Protein AF-A0A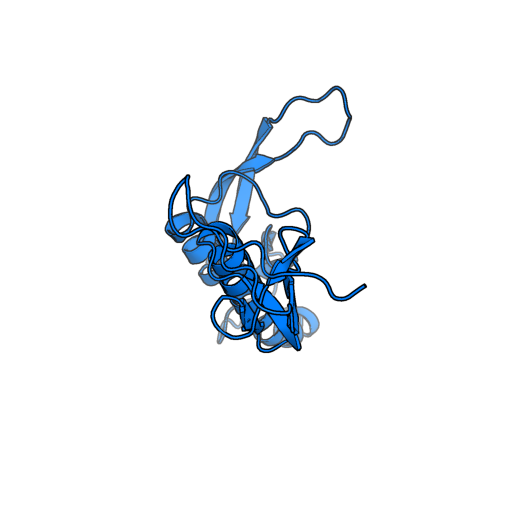7C2BIP3-F1 (afdb_monomer)

Structure (mmCIF, N/CA/C/O backbone):
data_AF-A0A7C2BIP3-F1
#
_entry.id   AF-A0A7C2BIP3-F1
#
loop_
_atom_site.group_PDB
_atom_site.id
_atom_site.type_symbol
_atom_site.label_atom_id
_atom_site.label_alt_id
_atom_site.label_comp_id
_atom_site.label_asym_id
_atom_site.label_entity_id
_atom_site.label_seq_id
_atom_site.pdbx_PDB_ins_code
_atom_site.Cartn_x
_atom_site.Cartn_y
_atom_site.Cartn_z
_atom_site.occupancy
_atom_site.B_iso_or_equiv
_atom_site.auth_seq_id
_atom_site.auth_comp_id
_atom_site.auth_asym_id
_atom_site.auth_atom_id
_atom_site.pdbx_PDB_model_num
ATOM 1 N N . MET A 1 1 ? 15.798 11.250 -27.651 1.00 59.66 1 MET A N 1
ATOM 2 C CA . MET A 1 1 ? 16.444 9.952 -27.346 1.00 59.66 1 MET A CA 1
ATOM 3 C C . MET A 1 1 ? 15.410 9.042 -26.707 1.00 59.66 1 MET A C 1
ATOM 5 O O . MET A 1 1 ? 14.798 9.456 -25.731 1.00 59.66 1 MET A O 1
ATOM 9 N N . ALA A 1 2 ? 15.162 7.860 -27.273 1.00 75.31 2 ALA A N 1
ATOM 10 C CA . ALA A 1 2 ? 14.271 6.877 -26.659 1.00 75.31 2 ALA A CA 1
ATOM 11 C C . ALA A 1 2 ? 14.990 6.200 -25.483 1.00 75.31 2 ALA A C 1
ATOM 13 O O . ALA A 1 2 ? 16.155 5.829 -25.609 1.00 75.31 2 ALA A O 1
ATOM 14 N N . LEU A 1 3 ? 14.309 6.062 -24.343 1.00 85.94 3 LEU A N 1
ATOM 15 C CA . LEU A 1 3 ? 14.841 5.311 -23.207 1.00 85.94 3 LEU A CA 1
ATOM 16 C C . LEU A 1 3 ? 14.857 3.816 -23.544 1.00 85.94 3 LEU A C 1
ATOM 18 O O . LEU A 1 3 ? 13.931 3.305 -24.178 1.00 85.94 3 LEU A O 1
ATOM 22 N N . SER A 1 4 ? 15.883 3.109 -23.080 1.00 90.81 4 SER A N 1
ATOM 23 C CA . SER A 1 4 ? 16.018 1.664 -23.269 1.00 90.81 4 SER A CA 1
ATOM 24 C C . SER A 1 4 ? 15.649 0.913 -22.000 1.00 90.81 4 SER A C 1
ATOM 26 O O . SER A 1 4 ? 15.878 1.379 -20.887 1.00 90.81 4 SER A O 1
ATOM 28 N N . CYS A 1 5 ? 15.093 -0.281 -22.163 1.00 90.19 5 CYS A N 1
ATOM 29 C CA . CYS A 1 5 ? 14.733 -1.151 -21.061 1.00 90.19 5 CYS A CA 1
ATOM 30 C C . CYS A 1 5 ? 15.972 -1.570 -20.264 1.00 90.19 5 CYS A C 1
ATOM 32 O O . CYS A 1 5 ? 16.896 -2.192 -20.796 1.00 90.19 5 CYS A O 1
ATOM 34 N N . GLU A 1 6 ? 15.930 -1.302 -18.960 1.00 88.75 6 GLU A N 1
ATOM 35 C CA . GLU A 1 6 ? 17.014 -1.606 -18.029 1.00 88.75 6 GLU A CA 1
ATOM 36 C C . GLU A 1 6 ? 16.829 -2.924 -17.258 1.00 88.75 6 GLU A C 1
ATOM 38 O O . GLU A 1 6 ? 17.535 -3.185 -16.280 1.00 88.75 6 GLU A O 1
ATOM 43 N N . ALA A 1 7 ? 15.890 -3.778 -17.674 1.00 84.12 7 ALA A N 1
ATOM 44 C CA . ALA A 1 7 ? 15.773 -5.114 -17.102 1.00 84.12 7 ALA A CA 1
ATOM 45 C C . ALA A 1 7 ? 17.057 -5.913 -17.358 1.00 84.12 7 ALA A C 1
ATOM 47 O O . ALA A 1 7 ? 17.513 -6.032 -18.500 1.00 84.12 7 ALA A O 1
ATOM 48 N N . SER A 1 8 ? 17.611 -6.472 -16.286 1.00 76.56 8 SER A N 1
ATOM 49 C CA . SER A 1 8 ? 18.766 -7.363 -16.305 1.00 76.56 8 SER A CA 1
ATOM 50 C C . SER A 1 8 ? 18.357 -8.714 -15.726 1.00 76.56 8 SER A C 1
ATOM 52 O O . SER A 1 8 ? 17.927 -8.803 -14.577 1.00 76.56 8 SER A O 1
ATOM 54 N N . ARG A 1 9 ? 18.455 -9.775 -16.538 1.00 61.19 9 ARG A N 1
ATOM 55 C CA . ARG A 1 9 ? 18.108 -11.152 -16.129 1.00 61.19 9 ARG A CA 1
ATOM 56 C C . ARG A 1 9 ? 19.320 -11.923 -15.573 1.00 61.19 9 ARG A C 1
ATOM 58 O O . ARG A 1 9 ? 19.156 -12.998 -15.014 1.00 61.19 9 ARG A O 1
ATOM 65 N N . ALA A 1 10 ? 20.517 -11.343 -15.695 1.00 56.72 10 ALA A N 1
ATOM 66 C CA . ALA A 1 10 ? 21.791 -11.773 -15.119 1.00 56.72 10 ALA A CA 1
ATOM 67 C C . ALA A 1 10 ? 22.778 -10.585 -15.157 1.00 56.72 10 ALA A C 1
ATOM 69 O O . ALA A 1 10 ? 22.518 -9.606 -15.859 1.00 56.72 10 ALA A O 1
ATOM 70 N N . LEU A 1 11 ? 23.913 -10.674 -14.451 1.00 57.41 11 LEU A N 1
ATOM 71 C CA . LEU A 1 11 ? 24.945 -9.618 -14.359 1.00 57.41 11 LEU A CA 1
ATOM 72 C C . LEU A 1 11 ? 25.489 -9.118 -15.718 1.00 57.41 11 LEU A C 1
ATOM 74 O O . LEU A 1 11 ? 26.122 -8.069 -15.756 1.00 57.41 11 LEU A O 1
ATOM 78 N N . VAL A 1 12 ? 25.229 -9.828 -16.822 1.00 59.03 12 VAL A N 1
ATOM 79 C CA . VAL A 1 12 ? 25.896 -9.600 -18.117 1.00 59.03 12 VAL A CA 1
ATOM 80 C C . VAL A 1 12 ? 24.946 -9.142 -19.240 1.00 59.03 12 VAL A C 1
ATOM 82 O O . VAL A 1 12 ? 25.405 -8.548 -20.208 1.00 59.03 12 VAL A O 1
ATOM 85 N N . PHE A 1 13 ? 23.621 -9.321 -19.123 1.00 69.81 13 PHE A N 1
ATOM 86 C CA . PHE A 1 13 ? 22.682 -8.990 -20.213 1.00 69.81 13 PHE A CA 1
ATOM 87 C C . PHE A 1 13 ? 21.603 -7.989 -19.793 1.00 69.81 13 PHE A C 1
ATOM 89 O O . PHE A 1 13 ? 20.776 -8.268 -18.919 1.00 69.81 13 PHE A O 1
ATOM 96 N N . ARG A 1 14 ? 21.587 -6.834 -20.473 1.00 78.81 14 ARG A N 1
ATOM 97 C CA . ARG A 1 14 ? 20.511 -5.833 -20.419 1.00 78.81 14 ARG A CA 1
ATOM 98 C C . ARG A 1 14 ? 19.587 -6.012 -21.622 1.00 78.81 14 ARG A C 1
ATOM 100 O O . ARG A 1 14 ? 20.058 -6.218 -22.732 1.00 78.81 14 ARG A O 1
ATOM 107 N N . CYS A 1 15 ? 18.278 -5.905 -21.404 1.00 88.12 15 CYS A N 1
ATOM 108 C CA . CYS A 1 15 ? 17.267 -6.079 -22.452 1.00 88.12 15 CYS A CA 1
ATOM 109 C C . CYS A 1 15 ? 17.452 -5.126 -23.649 1.00 88.12 15 CYS A C 1
ATOM 111 O O . CYS A 1 15 ? 17.315 -5.548 -24.793 1.00 88.12 15 CYS A O 1
ATOM 113 N N . GLY A 1 16 ? 17.707 -3.836 -23.403 1.00 84.19 16 GLY A N 1
ATOM 114 C CA . GLY A 1 16 ? 18.011 -2.851 -24.452 1.00 84.19 16 GLY A CA 1
ATOM 115 C C . GLY A 1 16 ? 16.843 -2.447 -25.368 1.00 84.19 16 GLY A C 1
ATOM 116 O O . GLY A 1 16 ? 16.943 -1.431 -26.047 1.00 84.19 16 GLY A O 1
ATOM 117 N N . ARG A 1 17 ? 15.720 -3.181 -25.361 1.00 90.12 17 ARG A N 1
ATOM 118 C CA . ARG A 1 17 ? 14.494 -2.857 -26.121 1.00 90.12 17 ARG A CA 1
ATOM 119 C C . ARG A 1 17 ? 13.951 -1.461 -25.778 1.00 90.12 17 ARG A C 1
ATOM 121 O O . ARG A 1 17 ? 14.128 -1.036 -24.635 1.00 90.12 17 ARG A O 1
ATOM 128 N N . PRO A 1 18 ? 13.227 -0.787 -26.692 1.00 91.25 18 PRO A N 1
ATOM 129 C CA . PRO A 1 18 ? 12.623 0.512 -26.407 1.00 91.25 18 PRO A CA 1
ATOM 130 C C . PRO A 1 18 ? 11.689 0.424 -25.198 1.00 91.25 18 PRO A C 1
ATOM 132 O O . PRO A 1 18 ? 10.878 -0.502 -25.075 1.00 91.25 18 PRO A O 1
ATOM 135 N N . ALA A 1 19 ? 11.842 1.365 -24.273 1.00 91.81 19 ALA A N 1
ATOM 136 C CA . ALA A 1 19 ? 10.998 1.451 -23.098 1.00 91.81 19 ALA A CA 1
ATOM 137 C C . ALA A 1 19 ? 9.611 1.986 -23.467 1.00 91.81 19 ALA A C 1
ATOM 139 O O . ALA A 1 19 ? 9.480 2.918 -24.257 1.00 91.81 19 ALA A O 1
ATOM 140 N N . VAL A 1 20 ? 8.585 1.400 -22.854 1.00 93.25 20 VAL A N 1
ATOM 141 C CA . VAL A 1 20 ? 7.182 1.830 -22.984 1.00 93.25 20 VAL A CA 1
ATOM 142 C C . VAL A 1 20 ? 6.730 2.659 -21.778 1.00 93.25 20 VAL A C 1
ATOM 144 O O . VAL A 1 20 ? 5.702 3.327 -21.837 1.00 93.25 20 VAL A O 1
ATOM 147 N N . GLY A 1 21 ? 7.499 2.631 -20.683 1.00 90.12 21 GLY A N 1
ATOM 148 C CA . GLY A 1 21 ? 7.194 3.362 -19.460 1.00 90.12 21 GLY A CA 1
ATOM 149 C C . GLY A 1 21 ? 8.315 3.322 -18.424 1.00 90.12 21 GLY A C 1
ATOM 150 O O . GLY A 1 21 ? 9.305 2.600 -18.569 1.00 90.12 21 GLY A O 1
ATOM 151 N N . ILE A 1 22 ? 8.139 4.115 -17.366 1.00 92.62 22 ILE A N 1
ATOM 152 C CA . ILE A 1 22 ? 9.051 4.221 -16.222 1.00 92.62 22 ILE A CA 1
ATOM 153 C C . ILE A 1 22 ? 8.384 3.577 -15.007 1.00 92.62 22 ILE A C 1
ATOM 155 O O . ILE A 1 22 ? 7.245 3.904 -14.680 1.00 92.62 22 ILE A O 1
ATOM 159 N N . CYS A 1 23 ? 9.090 2.670 -14.326 1.00 92.69 23 CYS A N 1
ATOM 160 C CA . CYS A 1 23 ? 8.573 2.029 -13.122 1.00 92.69 23 CYS A CA 1
ATOM 161 C C . CYS A 1 23 ? 8.335 3.066 -12.023 1.00 92.69 23 CYS A C 1
ATOM 163 O O . CYS A 1 23 ? 9.278 3.722 -11.579 1.00 92.69 23 CYS A O 1
ATOM 165 N N . ARG A 1 24 ? 7.104 3.136 -11.511 1.00 92.69 24 ARG A N 1
ATOM 166 C CA . ARG A 1 24 ? 6.717 4.079 -10.453 1.00 92.69 24 ARG A CA 1
ATOM 167 C C . ARG A 1 24 ? 7.568 3.981 -9.185 1.00 92.69 24 ARG A C 1
ATOM 169 O O . ARG A 1 24 ? 7.754 4.977 -8.498 1.00 92.69 24 ARG A O 1
ATOM 176 N N . TYR A 1 25 ? 8.058 2.788 -8.851 1.00 89.50 25 TYR A N 1
ATOM 177 C CA . TYR A 1 25 ? 8.733 2.555 -7.572 1.00 89.50 25 TYR A CA 1
ATOM 178 C C . TYR A 1 25 ? 10.249 2.704 -7.632 1.00 89.50 25 TYR A C 1
ATOM 180 O O . TYR A 1 25 ? 10.840 3.177 -6.668 1.00 89.50 25 TYR A O 1
ATOM 188 N N . CYS A 1 26 ? 10.886 2.274 -8.724 1.00 89.75 26 CYS A N 1
ATOM 189 C CA . CYS A 1 26 ? 12.345 2.330 -8.848 1.00 89.75 26 CYS A CA 1
ATOM 190 C C . CYS A 1 26 ? 12.839 3.375 -9.854 1.00 89.75 26 CYS A C 1
ATOM 192 O O . CYS A 1 26 ? 14.045 3.511 -10.012 1.00 89.75 26 CYS A O 1
ATOM 194 N N . GLY A 1 27 ? 11.943 4.059 -10.574 1.00 90.19 27 GLY A N 1
AT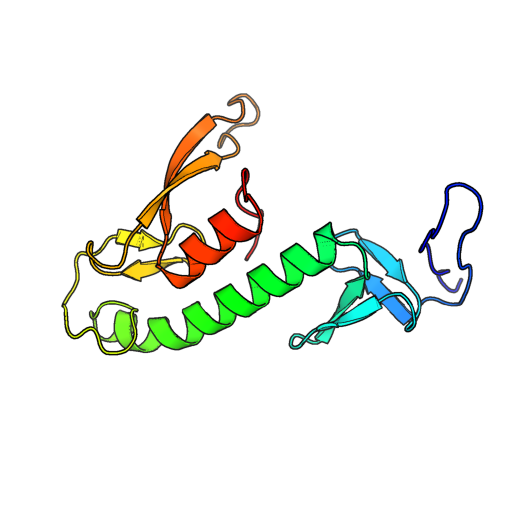OM 195 C CA . GLY A 1 27 ? 12.286 5.133 -11.514 1.00 90.19 27 GLY A CA 1
ATOM 196 C C . GLY A 1 27 ? 12.995 4.684 -12.796 1.00 90.19 27 GLY A C 1
ATOM 197 O O . GLY A 1 27 ? 13.403 5.521 -13.593 1.00 90.19 27 GLY A O 1
ATOM 198 N N . ARG A 1 28 ? 13.141 3.374 -13.023 1.00 91.06 28 ARG A N 1
ATOM 199 C CA . ARG A 1 28 ? 13.872 2.826 -14.178 1.00 91.06 28 ARG A CA 1
ATOM 200 C C . ARG A 1 28 ? 12.933 2.585 -15.369 1.00 91.06 28 ARG A C 1
ATOM 202 O O . ARG A 1 28 ? 11.793 2.167 -15.142 1.00 91.06 28 ARG A O 1
ATOM 209 N N . PRO A 1 29 ? 13.373 2.815 -16.618 1.00 93.19 29 PRO A N 1
ATOM 210 C CA . PRO A 1 29 ? 12.604 2.514 -17.821 1.00 93.19 29 PRO A CA 1
ATOM 211 C C . PRO A 1 29 ? 12.558 1.014 -18.158 1.00 93.19 29 PRO A C 1
ATOM 213 O O . PRO A 1 29 ? 13.554 0.288 -18.067 1.00 93.19 29 PRO A O 1
ATOM 216 N N . PHE A 1 30 ? 11.391 0.545 -18.609 1.00 92.44 30 PHE A N 1
ATOM 217 C CA . PHE A 1 30 ? 11.148 -0.852 -18.981 1.00 92.44 30 PHE A CA 1
ATOM 218 C C . PHE A 1 30 ? 10.306 -0.978 -20.255 1.00 92.44 30 PHE A C 1
ATOM 220 O O . PHE A 1 30 ? 9.503 -0.106 -20.583 1.00 92.44 30 PHE A O 1
ATOM 227 N N . CYS A 1 31 ? 10.497 -2.079 -20.986 1.00 93.06 31 CYS A N 1
ATOM 228 C CA . CYS A 1 31 ? 9.646 -2.458 -22.115 1.00 93.06 31 CYS A CA 1
ATOM 229 C C . CYS A 1 31 ? 8.423 -3.259 -21.632 1.00 93.06 31 CYS A C 1
ATOM 231 O O . CYS A 1 31 ? 8.428 -3.769 -20.512 1.00 93.06 31 CYS A O 1
ATOM 233 N N . GLY A 1 32 ? 7.415 -3.436 -22.493 1.00 90.44 32 GLY A N 1
ATOM 234 C CA . GLY A 1 32 ? 6.166 -4.136 -22.147 1.00 90.44 32 GLY A CA 1
ATOM 235 C C . GLY A 1 32 ? 6.311 -5.624 -21.803 1.00 90.44 32 GLY A C 1
ATOM 236 O O . GLY A 1 32 ? 5.356 -6.239 -21.362 1.00 90.44 32 GLY A O 1
ATOM 237 N N . ALA A 1 33 ? 7.499 -6.211 -21.981 1.00 90.56 33 ALA A N 1
ATOM 238 C CA . ALA A 1 33 ? 7.795 -7.567 -21.512 1.00 90.56 33 ALA A CA 1
ATOM 239 C C . ALA A 1 33 ? 8.326 -7.610 -20.065 1.00 90.56 33 ALA A C 1
ATOM 241 O O . ALA A 1 33 ? 8.373 -8.678 -19.468 1.00 90.56 33 ALA A O 1
ATOM 242 N N . HIS A 1 34 ? 8.781 -6.474 -19.522 1.00 92.50 34 HIS A N 1
ATOM 243 C CA . HIS A 1 34 ? 9.428 -6.385 -18.204 1.00 92.50 34 HIS A CA 1
ATOM 244 C C . HIS A 1 34 ? 8.750 -5.397 -17.253 1.00 92.50 34 HIS A C 1
ATOM 246 O O . HIS A 1 34 ? 9.215 -5.204 -16.123 1.00 92.50 34 HIS A O 1
ATOM 252 N N . ALA A 1 35 ? 7.679 -4.754 -17.702 1.00 91.88 35 ALA A N 1
ATOM 253 C CA . ALA A 1 35 ? 6.804 -3.966 -16.866 1.00 91.88 35 ALA A CA 1
ATOM 254 C C . ALA A 1 35 ? 5.361 -4.174 -17.291 1.00 91.88 35 ALA A C 1
ATOM 256 O O . ALA A 1 35 ? 5.056 -4.236 -18.480 1.00 91.88 35 ALA A O 1
ATOM 257 N N . ASP A 1 36 ? 4.507 -4.207 -16.283 1.00 90.88 36 ASP A N 1
ATOM 258 C CA . ASP A 1 36 ? 3.072 -4.346 -16.411 1.00 90.88 36 ASP A CA 1
ATOM 259 C C . ASP A 1 36 ? 2.413 -3.052 -15.940 1.00 90.88 36 ASP A C 1
ATOM 261 O O . ASP A 1 36 ? 2.951 -2.325 -15.094 1.00 90.88 36 ASP A O 1
ATOM 265 N N . ARG A 1 37 ? 1.250 -2.742 -16.510 1.00 91.31 37 ARG A N 1
ATOM 266 C CA . ARG A 1 37 ? 0.449 -1.600 -16.080 1.00 91.31 37 ARG A CA 1
ATOM 267 C C . ARG A 1 37 ? -0.493 -2.060 -14.974 1.00 91.31 37 ARG A C 1
ATOM 269 O O . ARG A 1 37 ? -1.257 -2.998 -15.179 1.00 91.31 37 ARG A O 1
ATOM 276 N N . ASN A 1 38 ? -0.430 -1.428 -13.806 1.00 87.31 38 ASN A N 1
ATOM 277 C CA . ASN A 1 38 ? -1.347 -1.757 -12.717 1.00 87.31 38 ASN A CA 1
ATOM 278 C C . ASN A 1 38 ? -2.747 -1.162 -12.963 1.00 87.31 38 ASN A C 1
ATOM 280 O O . ASN A 1 38 ? -2.957 -0.367 -13.882 1.00 87.31 38 ASN A O 1
ATOM 284 N N . SER A 1 39 ? -3.692 -1.516 -12.093 1.00 83.00 39 SER A N 1
ATOM 285 C CA . SER A 1 39 ? -5.074 -1.013 -12.082 1.00 83.00 39 SER A CA 1
ATOM 286 C C . SER A 1 39 ? -5.183 0.521 -12.021 1.00 83.00 39 SER A C 1
ATOM 288 O O . SER A 1 39 ? -6.157 1.087 -12.507 1.00 83.00 39 SER A O 1
ATOM 290 N N . ASN A 1 40 ? -4.160 1.208 -11.500 1.00 82.12 40 ASN A N 1
ATOM 291 C CA . ASN A 1 40 ? -4.084 2.671 -11.431 1.00 82.12 40 ASN A CA 1
ATOM 292 C C . ASN A 1 40 ? -3.465 3.315 -12.688 1.00 82.12 40 ASN A C 1
ATOM 294 O O . ASN A 1 40 ? -3.265 4.527 -12.725 1.00 82.12 40 ASN A O 1
ATOM 298 N N . GLY A 1 41 ? -3.113 2.527 -13.708 1.00 86.62 41 GLY A N 1
ATOM 299 C CA . GLY A 1 41 ? -2.465 3.017 -14.924 1.00 86.62 41 GLY A CA 1
ATOM 300 C C . GLY A 1 41 ? -0.962 3.298 -14.780 1.00 86.62 41 GLY A C 1
ATOM 301 O O . GLY A 1 41 ? -0.346 3.779 -15.738 1.00 86.62 41 GLY A O 1
ATOM 302 N N . ASP A 1 42 ? -0.358 2.984 -13.631 1.00 89.94 42 ASP A N 1
ATOM 303 C CA . ASP A 1 42 ? 1.079 3.124 -13.398 1.00 89.94 42 ASP A CA 1
ATOM 304 C C . ASP A 1 42 ? 1.843 1.940 -14.011 1.00 89.94 42 ASP A C 1
ATOM 306 O O . ASP A 1 42 ? 1.412 0.790 -13.915 1.00 89.94 42 ASP A O 1
ATOM 310 N N . TRP A 1 43 ? 3.025 2.199 -14.573 1.00 92.88 43 TRP A N 1
ATOM 311 C CA . TRP A 1 43 ? 3.950 1.140 -14.980 1.00 92.88 43 TRP A CA 1
ATOM 312 C C . TRP A 1 43 ? 4.722 0.602 -13.770 1.00 92.88 43 TRP A C 1
ATOM 314 O O . TRP A 1 43 ? 5.315 1.366 -13.001 1.00 92.88 43 TRP A O 1
ATOM 324 N N . VAL A 1 44 ? 4.760 -0.721 -13.614 1.00 93.38 44 VAL A N 1
ATOM 325 C CA . VAL A 1 44 ? 5.463 -1.417 -12.530 1.00 93.38 44 VAL A CA 1
ATOM 326 C C . VAL A 1 44 ? 6.345 -2.505 -13.125 1.00 93.38 44 VAL A C 1
ATOM 328 O O . VAL A 1 44 ? 5.873 -3.389 -13.832 1.00 93.38 44 VAL A O 1
ATOM 331 N N . CYS A 1 45 ? 7.646 -2.461 -12.839 1.00 92.56 45 CYS A N 1
ATOM 332 C CA . CYS A 1 45 ? 8.563 -3.485 -13.331 1.00 92.56 45 CYS A CA 1
ATOM 333 C C . CYS A 1 45 ? 8.332 -4.836 -12.653 1.00 92.56 45 CYS A C 1
ATOM 335 O O . CYS A 1 45 ? 7.870 -4.903 -11.515 1.00 92.56 45 CYS A O 1
ATOM 337 N N . GLN A 1 46 ? 8.743 -5.921 -13.300 1.00 90.25 46 GLN A N 1
ATOM 338 C CA . GLN A 1 46 ? 8.619 -7.283 -12.761 1.00 90.25 46 GLN A CA 1
ATOM 339 C C . GLN A 1 46 ? 9.572 -7.592 -11.589 1.00 90.25 46 GLN A C 1
ATOM 341 O O . GLN A 1 46 ? 9.618 -8.712 -11.083 1.00 90.25 46 GLN A O 1
ATOM 346 N N . GLY A 1 47 ? 10.334 -6.603 -11.111 1.00 87.31 47 GLY A N 1
ATOM 347 C CA . GLY A 1 47 ? 11.173 -6.756 -9.928 1.00 87.31 47 GLY A CA 1
ATOM 348 C C . GLY A 1 47 ? 10.333 -7.053 -8.684 1.00 87.31 47 GLY A C 1
ATOM 349 O O . GLY A 1 47 ? 9.418 -6.297 -8.353 1.00 87.31 47 GLY A O 1
ATOM 350 N N . ARG A 1 48 ? 10.690 -8.113 -7.944 1.00 85.56 48 ARG A N 1
ATOM 351 C CA . ARG A 1 48 ? 9.945 -8.607 -6.768 1.00 85.56 48 ARG A CA 1
ATOM 352 C C . ARG A 1 48 ? 9.580 -7.506 -5.765 1.00 85.56 48 ARG A C 1
ATOM 354 O O . ARG A 1 48 ? 8.456 -7.474 -5.279 1.00 85.56 48 ARG A O 1
ATOM 361 N N . ALA A 1 49 ? 10.506 -6.589 -5.480 1.00 85.25 49 ALA A N 1
ATOM 362 C CA . ALA A 1 49 ? 10.267 -5.481 -4.554 1.00 85.25 49 ALA A CA 1
ATOM 363 C C . ALA A 1 49 ? 9.220 -4.476 -5.075 1.00 85.25 49 ALA A C 1
ATOM 365 O O . ALA A 1 49 ? 8.391 -3.998 -4.305 1.00 85.25 49 ALA A O 1
ATOM 366 N N . CYS A 1 50 ? 9.228 -4.169 -6.376 1.00 88.25 50 CYS A N 1
ATOM 367 C CA . CYS A 1 50 ? 8.264 -3.250 -6.989 1.00 88.25 50 CYS A CA 1
ATOM 368 C C . CYS A 1 50 ? 6.879 -3.896 -7.104 1.00 88.25 50 CYS A C 1
ATOM 370 O O . CYS A 1 50 ? 5.877 -3.257 -6.794 1.00 88.25 50 CYS A O 1
ATOM 372 N N . GLN A 1 51 ? 6.831 -5.182 -7.459 1.00 87.62 51 GLN A N 1
ATOM 373 C CA . GLN A 1 51 ? 5.595 -5.965 -7.493 1.00 87.62 51 GLN A CA 1
ATOM 374 C C . GLN A 1 51 ? 4.953 -6.076 -6.104 1.00 87.62 51 GLN A C 1
ATOM 376 O O . GLN A 1 51 ? 3.755 -5.842 -5.960 1.00 87.62 51 GLN A O 1
ATOM 381 N N . ALA A 1 52 ? 5.751 -6.321 -5.058 1.00 86.75 52 ALA A N 1
ATOM 382 C CA . ALA A 1 52 ? 5.269 -6.301 -3.678 1.00 86.75 52 ALA A CA 1
ATOM 383 C C . ALA A 1 52 ? 4.651 -4.943 -3.304 1.00 86.75 52 ALA A C 1
ATOM 385 O O . ALA A 1 52 ? 3.535 -4.902 -2.793 1.00 86.75 52 ALA A O 1
ATOM 386 N N . ARG A 1 53 ? 5.327 -3.825 -3.617 1.00 86.94 53 ARG A N 1
ATOM 387 C CA . ARG A 1 53 ? 4.794 -2.472 -3.368 1.00 86.94 53 ARG A CA 1
ATOM 388 C C . ARG A 1 53 ? 3.484 -2.210 -4.116 1.00 86.94 53 ARG A C 1
ATOM 390 O O . ARG A 1 53 ? 2.584 -1.601 -3.541 1.00 86.94 53 ARG A O 1
ATOM 397 N N . SER A 1 54 ? 3.359 -2.690 -5.355 1.00 88.44 54 SER A N 1
ATOM 398 C CA . SER A 1 54 ? 2.116 -2.581 -6.130 1.00 88.44 54 SER A CA 1
ATOM 399 C C . SER A 1 54 ? 0.972 -3.350 -5.481 1.00 88.44 54 SER A C 1
ATOM 401 O O . SER A 1 54 ? -0.092 -2.779 -5.256 1.00 88.44 54 SER A O 1
ATOM 403 N N . ALA A 1 55 ? 1.207 -4.611 -5.110 1.00 87.12 55 ALA A N 1
ATOM 404 C CA . ALA A 1 55 ? 0.200 -5.453 -4.469 1.00 87.12 55 ALA A CA 1
ATOM 405 C C . ALA A 1 55 ? -0.257 -4.886 -3.112 1.00 87.12 55 ALA A C 1
ATOM 407 O O . ALA A 1 55 ? -1.453 -4.862 -2.814 1.00 87.12 55 ALA A O 1
ATOM 408 N N . ILE A 1 56 ? 0.685 -4.376 -2.306 1.00 88.25 56 ILE A N 1
ATOM 409 C CA . ILE A 1 56 ? 0.382 -3.706 -1.032 1.00 88.25 56 ILE A CA 1
ATOM 410 C C . ILE A 1 56 ? -0.516 -2.493 -1.274 1.00 88.25 56 ILE A C 1
ATOM 412 O O . ILE A 1 56 ? -1.553 -2.366 -0.625 1.00 88.25 56 ILE A O 1
ATOM 416 N N . ARG A 1 57 ? -0.148 -1.620 -2.221 1.00 88.94 57 ARG A N 1
ATOM 417 C CA . ARG A 1 57 ? -0.923 -0.414 -2.530 1.00 88.94 57 ARG A CA 1
ATOM 418 C C . ARG A 1 57 ? -2.336 -0.749 -2.996 1.00 88.94 57 ARG A C 1
ATOM 420 O O . ARG A 1 57 ? -3.282 -0.157 -2.492 1.00 88.94 57 ARG A O 1
ATOM 427 N N . GLU A 1 58 ? -2.486 -1.710 -3.904 1.00 88.75 58 GLU A N 1
ATOM 428 C CA . GLU A 1 58 ? -3.802 -2.133 -4.395 1.00 88.75 58 GLU A CA 1
ATOM 429 C C . GLU A 1 58 ? -4.687 -2.654 -3.258 1.00 88.75 58 GLU A C 1
ATOM 431 O O . GLU A 1 58 ? -5.827 -2.219 -3.099 1.00 88.75 58 GLU A O 1
ATOM 436 N N . THR A 1 59 ? -4.131 -3.501 -2.391 1.00 88.19 59 THR A N 1
ATOM 437 C CA . THR A 1 59 ? -4.872 -4.049 -1.248 1.00 88.19 59 THR A CA 1
ATOM 438 C C . THR A 1 59 ? -5.303 -2.942 -0.288 1.00 88.19 59 THR A C 1
ATOM 440 O O . THR A 1 59 ? -6.454 -2.900 0.144 1.00 88.19 59 THR A O 1
ATOM 443 N N . VAL A 1 60 ? -4.408 -2.001 0.020 1.00 91.19 60 VAL A N 1
ATOM 444 C CA . VAL A 1 60 ? -4.716 -0.884 0.920 1.00 91.19 60 VAL A CA 1
ATOM 445 C C . VAL A 1 60 ? -5.792 0.027 0.337 1.00 91.19 60 VAL A C 1
ATOM 447 O O . VAL A 1 60 ? -6.679 0.452 1.077 1.00 91.19 60 VAL A O 1
ATOM 450 N N . LEU A 1 61 ? -5.771 0.293 -0.971 1.00 90.94 61 LEU A N 1
ATOM 451 C CA . LEU A 1 61 ? -6.834 1.049 -1.637 1.00 90.94 61 LEU A CA 1
ATOM 452 C C . LEU A 1 61 ? -8.184 0.332 -1.518 1.00 90.94 61 LEU A C 1
ATOM 454 O O . LEU A 1 61 ? -9.171 0.962 -1.144 1.00 90.94 61 LEU A O 1
ATOM 458 N N . LEU A 1 62 ? -8.227 -0.986 -1.739 1.00 91.00 62 LEU A N 1
ATOM 459 C CA . LEU A 1 62 ? -9.451 -1.777 -1.569 1.00 91.00 62 LEU A CA 1
ATOM 460 C C . LEU A 1 62 ? -9.971 -1.750 -0.126 1.00 91.00 62 LEU A C 1
ATOM 462 O O . LEU A 1 62 ? -11.182 -1.710 0.089 1.00 91.00 62 LEU A O 1
ATOM 466 N N . VAL A 1 63 ? -9.081 -1.788 0.868 1.00 91.62 63 VAL A N 1
ATOM 467 C CA . VAL A 1 63 ? -9.460 -1.668 2.286 1.00 91.62 63 VAL A CA 1
ATOM 468 C C . VAL A 1 63 ? -10.007 -0.272 2.573 1.00 91.62 63 VAL A C 1
ATOM 470 O O . VAL A 1 63 ? -11.066 -0.150 3.182 1.00 91.62 63 VAL A O 1
ATOM 473 N N . ARG A 1 64 ? -9.337 0.785 2.093 1.00 93.06 64 ARG A N 1
ATOM 474 C CA . ARG A 1 64 ? -9.798 2.174 2.250 1.00 93.06 64 ARG A CA 1
ATOM 475 C C . ARG A 1 64 ? -11.190 2.370 1.665 1.00 93.06 64 ARG A C 1
ATOM 477 O O . ARG A 1 64 ? -12.050 2.904 2.354 1.00 93.06 64 ARG A O 1
ATOM 484 N N . MET A 1 65 ? -11.427 1.902 0.440 1.00 93.31 65 MET A N 1
ATOM 485 C CA . MET A 1 65 ? -12.732 2.034 -0.215 1.00 93.31 65 MET A CA 1
ATOM 486 C C . MET A 1 65 ? -13.854 1.339 0.564 1.00 93.31 65 MET A C 1
ATOM 488 O O . MET A 1 65 ? -14.951 1.880 0.654 1.00 93.31 65 MET A O 1
ATOM 492 N N . ARG A 1 66 ? -13.578 0.175 1.168 1.00 92.31 66 ARG A N 1
ATOM 493 C CA . ARG A 1 66 ? -14.560 -0.579 1.966 1.00 92.31 66 ARG A CA 1
ATOM 494 C C . ARG A 1 66 ? -14.817 0.033 3.345 1.00 92.31 66 ARG A C 1
ATOM 496 O O . ARG A 1 66 ? -15.954 0.058 3.804 1.00 92.31 66 ARG A O 1
ATOM 503 N N . ALA A 1 67 ? -13.770 0.520 4.004 1.00 92.50 67 ALA A N 1
ATOM 504 C CA . ALA A 1 67 ? -13.845 1.024 5.371 1.00 92.50 67 ALA A CA 1
ATOM 505 C C . ALA A 1 67 ? -14.364 2.469 5.455 1.00 92.50 67 ALA A C 1
ATOM 507 O O . ALA A 1 67 ? -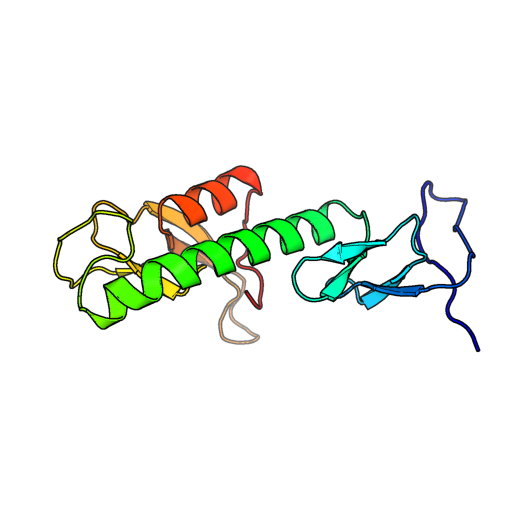15.092 2.799 6.386 1.00 92.50 67 ALA A O 1
ATOM 508 N N . ASN A 1 68 ? -14.034 3.325 4.482 1.00 92.75 68 ASN A N 1
ATOM 509 C CA . ASN A 1 68 ? -14.396 4.747 4.484 1.00 92.75 68 ASN A CA 1
ATOM 510 C C . ASN A 1 68 ? -15.899 5.028 4.727 1.00 92.75 68 ASN A C 1
ATOM 512 O O . ASN A 1 68 ? -16.192 5.800 5.636 1.00 92.75 68 ASN A O 1
ATOM 516 N N . PRO A 1 69 ? -16.867 4.404 4.020 1.00 92.50 69 PRO A N 1
ATOM 517 C CA . PRO A 1 69 ? -18.288 4.678 4.273 1.00 92.50 69 PRO A CA 1
ATOM 518 C C . PRO A 1 69 ? -18.741 4.287 5.691 1.00 92.50 69 PRO A C 1
ATOM 520 O O . PRO A 1 69 ? -19.597 4.952 6.276 1.00 92.50 69 PRO A O 1
ATOM 523 N N . GLN A 1 70 ? -18.143 3.243 6.277 1.00 91.38 70 GLN A N 1
ATOM 524 C CA . GLN A 1 70 ? -18.434 2.840 7.656 1.00 91.38 70 GLN A CA 1
ATOM 525 C C . GLN A 1 70 ? -17.854 3.840 8.660 1.00 91.38 70 GLN A C 1
ATOM 527 O O . GLN A 1 70 ? -18.573 4.297 9.549 1.00 91.38 70 GLN A O 1
ATOM 532 N N . ASN A 1 71 ? -16.600 4.257 8.461 1.00 91.69 71 ASN A N 1
ATOM 533 C CA . ASN A 1 71 ? -15.948 5.263 9.303 1.00 91.69 71 ASN A CA 1
ATOM 534 C C . ASN A 1 71 ? -16.689 6.607 9.267 1.00 91.69 71 ASN A C 1
ATOM 536 O O . ASN A 1 71 ? -16.899 7.216 10.311 1.00 91.69 71 ASN A O 1
ATOM 540 N N . GLN A 1 72 ? -17.175 7.035 8.094 1.00 91.31 72 GLN A N 1
ATOM 541 C CA . GLN A 1 72 ? -18.018 8.235 7.959 1.00 91.31 72 GLN A CA 1
ATOM 542 C C . GLN A 1 72 ? -19.330 8.141 8.751 1.00 91.31 72 GLN A C 1
ATOM 544 O O . GLN A 1 72 ? -19.870 9.159 9.170 1.00 91.31 72 GLN A O 1
ATOM 549 N N . SER A 1 73 ? -19.818 6.923 8.990 1.00 90.88 73 SER A N 1
ATOM 550 C CA . SER A 1 73 ? -21.004 6.647 9.809 1.00 90.88 73 SER A CA 1
ATOM 551 C C . SER A 1 73 ? -20.672 6.425 11.295 1.00 90.88 73 SER A C 1
ATOM 553 O O . SER A 1 73 ? -21.545 6.037 12.071 1.00 90.88 73 SER A O 1
ATOM 555 N N . GLY A 1 74 ? -19.414 6.631 11.707 1.00 90.38 74 GLY A N 1
ATOM 556 C CA . GLY A 1 74 ? -18.939 6.409 13.077 1.00 90.38 74 GLY A CA 1
ATOM 557 C C . GLY A 1 74 ? -18.807 4.933 13.473 1.00 90.38 74 GLY A C 1
ATOM 558 O O . GLY A 1 74 ? -18.764 4.615 14.665 1.00 90.38 74 GLY A O 1
ATOM 559 N N . LEU A 1 75 ? -18.777 4.027 12.492 1.00 92.81 75 LEU A N 1
ATOM 560 C CA . LEU A 1 75 ? -18.670 2.582 12.685 1.00 92.81 75 LEU A CA 1
ATOM 561 C C . LEU A 1 75 ? -17.259 2.084 12.374 1.00 92.81 75 LEU A C 1
ATOM 563 O O . LEU A 1 75 ? -16.502 2.712 11.638 1.00 92.81 75 LEU A O 1
ATOM 567 N N . CYS A 1 76 ? -16.920 0.918 12.916 1.00 93.69 76 CYS A N 1
ATOM 568 C CA . CYS A 1 76 ? -15.694 0.208 12.575 1.00 93.69 76 CYS A CA 1
ATOM 569 C C . CYS A 1 76 ? -15.588 -0.031 11.059 1.00 93.69 76 CYS A C 1
ATOM 571 O O . CYS A 1 76 ? -16.512 -0.544 10.442 1.00 93.69 76 CYS A O 1
ATOM 573 N N . GLY A 1 77 ? -14.414 0.205 10.470 1.00 92.00 77 GLY A N 1
ATOM 574 C CA . GLY A 1 77 ? -14.162 -0.045 9.047 1.00 92.00 77 GLY A CA 1
ATOM 575 C C . GLY A 1 77 ? -14.198 -1.515 8.595 1.00 92.00 77 GLY A C 1
ATOM 576 O O . GLY A 1 77 ? -13.995 -1.787 7.411 1.00 92.00 77 GLY A O 1
ATOM 577 N N . ALA A 1 78 ? -14.413 -2.469 9.506 1.00 91.56 78 ALA A N 1
ATOM 578 C CA . ALA A 1 78 ? -14.445 -3.895 9.191 1.00 91.56 78 ALA A CA 1
ATOM 579 C C . ALA A 1 78 ? -15.813 -4.277 8.601 1.00 91.56 78 ALA A C 1
ATOM 581 O O . ALA A 1 78 ? -16.842 -3.832 9.110 1.00 91.56 78 ALA A O 1
ATOM 582 N N . PRO A 1 79 ? -15.872 -5.082 7.528 1.00 88.88 79 PRO A N 1
ATOM 583 C CA . PRO A 1 79 ? -17.134 -5.430 6.882 1.00 88.88 79 PRO A CA 1
ATOM 584 C C . PRO A 1 79 ? -18.069 -6.171 7.849 1.00 88.88 79 PRO A C 1
ATOM 586 O O . PRO A 1 79 ? -17.702 -7.195 8.416 1.00 88.88 79 PRO A O 1
ATOM 589 N N . GLY A 1 80 ? -19.283 -5.644 8.028 1.00 88.69 80 GLY A N 1
ATOM 590 C CA . GLY A 1 80 ? -20.301 -6.233 8.905 1.00 88.69 80 GLY A CA 1
ATOM 591 C C . GLY A 1 80 ? -20.131 -5.918 10.395 1.00 88.69 80 GLY A C 1
ATOM 592 O O . GLY A 1 80 ? -20.893 -6.431 11.213 1.00 88.69 80 GLY A O 1
ATOM 593 N N . CYS A 1 81 ? -19.172 -5.070 10.778 1.00 90.25 81 CYS A N 1
ATOM 594 C CA . CYS A 1 81 ? -18.982 -4.690 12.173 1.00 90.25 81 CYS A CA 1
ATOM 595 C C . CYS A 1 81 ? -19.841 -3.469 12.542 1.00 90.25 81 CYS A C 1
ATOM 597 O O . CYS A 1 81 ? -19.536 -2.341 12.175 1.00 90.25 81 CYS A O 1
ATOM 599 N N . GLY A 1 82 ? -20.892 -3.681 13.337 1.00 87.88 82 GLY A N 1
ATOM 600 C CA . GLY A 1 82 ? -21.780 -2.610 13.818 1.00 87.88 82 GLY A CA 1
ATOM 601 C C . GLY A 1 82 ? -21.272 -1.829 15.040 1.00 87.88 82 GLY A C 1
ATOM 602 O O . GLY A 1 82 ? -22.037 -1.079 15.644 1.00 87.88 82 GLY A O 1
ATOM 603 N N . VAL A 1 83 ? -20.018 -2.024 15.458 1.00 89.44 83 VAL A N 1
ATOM 604 C CA . VAL A 1 83 ? -19.467 -1.377 16.659 1.00 89.44 83 VAL A CA 1
ATOM 605 C C . VAL A 1 83 ? -19.179 0.098 16.372 1.00 89.44 83 VAL A C 1
ATOM 607 O O . VAL A 1 83 ? -18.425 0.415 15.450 1.00 89.44 83 VAL A O 1
ATOM 610 N N . ARG A 1 84 ? -19.744 0.993 17.195 1.00 83.94 84 ARG A N 1
ATOM 611 C CA . ARG A 1 84 ? -19.417 2.428 17.197 1.00 83.94 84 ARG A CA 1
ATOM 612 C C . ARG A 1 84 ? -18.067 2.670 17.877 1.00 83.94 84 ARG A C 1
ATOM 614 O O . ARG A 1 84 ? -17.772 2.068 18.908 1.00 83.94 84 ARG A O 1
ATOM 621 N N . LEU A 1 85 ? -17.245 3.520 17.267 1.00 71.06 85 LEU A N 1
ATOM 622 C CA . LEU A 1 85 ? -15.874 3.828 17.702 1.00 71.06 85 LEU A CA 1
ATOM 623 C C . LEU A 1 85 ? -15.868 4.571 19.065 1.00 71.06 85 LEU A C 1
ATOM 625 O O . LEU A 1 85 ? -16.851 5.237 19.393 1.00 71.06 85 LEU A O 1
ATOM 629 N N . PRO A 1 86 ? -14.808 4.408 19.888 1.00 59.72 86 PRO A N 1
ATOM 630 C CA . PRO A 1 86 ? -13.490 4.969 19.582 1.00 59.72 86 PRO A CA 1
ATOM 631 C C . PRO A 1 86 ? -12.443 3.867 19.396 1.00 59.72 86 PRO A C 1
ATOM 633 O O . PRO A 1 86 ? -11.725 3.469 20.312 1.00 59.72 86 PRO A O 1
ATOM 636 N N . GLY A 1 87 ? -12.385 3.321 18.191 1.00 70.44 87 GLY A N 1
ATOM 637 C CA . GLY A 1 87 ? -11.297 2.447 17.785 1.00 70.44 87 GLY A CA 1
ATOM 638 C C . GLY A 1 87 ? -10.028 3.226 17.422 1.00 70.44 87 GLY A C 1
ATOM 639 O O . GLY A 1 87 ? -10.052 4.443 17.272 1.00 70.44 87 GLY A O 1
ATOM 640 N N . GLY A 1 88 ? -8.906 2.521 17.276 1.00 88.00 88 GLY A N 1
ATOM 641 C CA . GLY A 1 88 ? -7.648 3.104 16.800 1.00 88.00 88 GLY A CA 1
ATOM 642 C C . GLY A 1 88 ? -7.574 3.188 15.271 1.00 88.00 88 GLY A C 1
ATOM 643 O O . GLY A 1 88 ? -8.386 2.608 14.547 1.00 88.00 88 GLY A O 1
ATOM 644 N N . ARG A 1 89 ? -6.548 3.877 14.762 1.00 91.69 89 ARG A N 1
ATOM 645 C CA . ARG A 1 89 ? -6.281 3.998 13.322 1.00 91.69 89 ARG A CA 1
ATOM 646 C C . ARG A 1 89 ? -5.261 2.957 12.861 1.00 91.69 89 ARG A C 1
ATOM 648 O O . ARG A 1 89 ? -4.215 2.781 13.483 1.00 91.69 89 ARG A O 1
ATOM 655 N N . CYS A 1 90 ? -5.529 2.305 11.732 1.00 92.12 90 CYS A N 1
ATOM 656 C CA . CYS A 1 90 ? -4.559 1.419 11.098 1.00 92.12 90 CYS A CA 1
ATOM 657 C C . 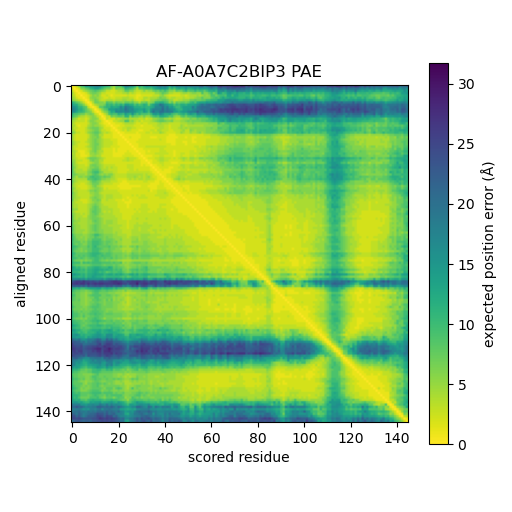CYS A 1 90 ? -3.364 2.215 10.543 1.00 92.12 90 CYS A C 1
ATOM 659 O O . CYS A 1 90 ? -3.543 3.136 9.747 1.00 92.12 90 CYS A O 1
ATOM 661 N N . GLY A 1 91 ? -2.140 1.804 10.884 1.00 88.94 91 GLY A N 1
ATOM 662 C CA . GLY A 1 91 ? -0.896 2.453 10.456 1.00 88.94 91 GLY A CA 1
ATOM 663 C C . GLY A 1 91 ? -0.562 2.336 8.964 1.00 88.94 91 GLY A C 1
ATOM 664 O O . GLY A 1 91 ? 0.363 2.998 8.511 1.00 88.94 91 GLY A O 1
ATOM 665 N N . LEU A 1 92 ? -1.292 1.515 8.197 1.00 88.94 92 LEU A N 1
ATOM 666 C CA . LEU A 1 92 ? -1.089 1.354 6.751 1.00 88.94 92 LEU A CA 1
ATOM 667 C C . LEU A 1 92 ? -2.213 2.015 5.940 1.00 88.94 92 LEU A C 1
ATOM 669 O O . LEU A 1 92 ? -1.965 2.877 5.098 1.00 88.94 92 LEU A O 1
ATOM 673 N N . CYS A 1 93 ? -3.470 1.641 6.197 1.00 91.06 93 CYS A N 1
ATOM 674 C CA . CYS A 1 93 ? -4.604 2.173 5.441 1.00 91.06 93 CYS A CA 1
ATOM 675 C C . CYS A 1 93 ? -5.173 3.479 6.014 1.00 91.06 93 CYS A C 1
ATOM 677 O O . CYS A 1 93 ? -5.905 4.168 5.305 1.00 91.06 93 CYS A O 1
ATOM 679 N N . GLY A 1 94 ? -4.842 3.851 7.253 1.00 91.12 94 GLY A N 1
ATOM 680 C CA . GLY A 1 94 ? -5.309 5.092 7.879 1.00 91.12 94 GLY A CA 1
ATOM 681 C C . GLY A 1 94 ? -6.796 5.105 8.253 1.00 91.12 94 GLY A C 1
ATOM 682 O O . GLY A 1 94 ? -7.310 6.151 8.631 1.00 91.12 94 GLY A O 1
ATOM 683 N N . GLN A 1 95 ? -7.492 3.974 8.145 1.00 93.44 95 GLN A N 1
ATOM 684 C CA . GLN A 1 95 ? -8.908 3.838 8.498 1.00 93.44 95 GLN A CA 1
ATOM 685 C C . GLN A 1 95 ? -9.068 3.439 9.971 1.00 93.44 95 GLN A C 1
ATOM 687 O O . GLN A 1 95 ? -8.113 2.942 10.579 1.00 93.44 95 GLN A O 1
ATOM 692 N N . GLU A 1 96 ? -10.247 3.674 10.544 1.00 93.69 96 GLU A N 1
ATOM 693 C CA . GLU A 1 96 ? -10.528 3.416 11.959 1.00 93.69 96 GLU A CA 1
ATOM 694 C C . GLU A 1 96 ? -11.182 2.044 12.158 1.00 93.69 96 GLU A C 1
ATOM 696 O O . GLU A 1 96 ? -11.998 1.580 11.359 1.00 93.69 96 GLU A O 1
ATOM 701 N N . PHE A 1 97 ? -10.774 1.349 13.218 1.00 94.19 97 PHE A N 1
ATOM 702 C CA . PHE A 1 97 ? -11.247 0.001 13.519 1.00 94.19 97 PHE A CA 1
ATOM 703 C C . PHE A 1 97 ? -11.354 -0.198 15.024 1.00 94.19 97 PHE A C 1
ATOM 705 O O . PHE A 1 97 ? -10.523 0.300 15.784 1.00 94.19 97 PHE A O 1
ATOM 712 N N . CYS A 1 98 ? -12.358 -0.954 15.468 1.00 93.62 98 CYS A N 1
ATOM 713 C CA . CYS A 1 98 ? -12.494 -1.312 16.873 1.00 93.62 98 CYS A CA 1
ATOM 714 C C . CYS A 1 98 ? -11.304 -2.181 17.341 1.00 93.62 98 CYS A C 1
ATOM 716 O O . CYS A 1 98 ? -10.635 -2.807 16.513 1.00 93.62 98 CYS A O 1
ATOM 718 N N . PRO A 1 99 ? -11.040 -2.272 18.658 1.00 91.69 99 PRO A N 1
ATOM 719 C CA . PRO A 1 99 ? -9.906 -3.036 19.185 1.00 91.69 99 PRO A CA 1
ATOM 720 C C . PRO A 1 99 ? -9.865 -4.507 18.744 1.00 91.69 99 PRO A C 1
ATOM 722 O O . PRO A 1 99 ? -8.782 -5.063 18.610 1.00 91.69 99 PRO A O 1
ATOM 725 N N . ALA A 1 100 ? -11.023 -5.123 18.474 1.00 92.00 100 ALA A N 1
ATOM 726 C CA . ALA A 1 100 ? -11.111 -6.503 17.994 1.00 92.00 100 ALA A CA 1
ATOM 727 C C . ALA A 1 100 ? -10.555 -6.692 16.571 1.00 92.00 100 ALA A C 1
ATOM 729 O O . ALA A 1 100 ? -10.083 -7.774 16.246 1.00 92.00 100 ALA A O 1
ATOM 730 N N . HIS A 1 101 ? -10.578 -5.639 15.750 1.00 93.06 101 HIS A N 1
ATOM 731 C CA . HIS A 1 101 ? -10.072 -5.643 14.374 1.00 93.06 101 HIS A CA 1
ATOM 732 C C . HIS A 1 101 ? -8.743 -4.888 14.249 1.00 93.06 101 HIS A C 1
ATOM 734 O O . HIS A 1 101 ? -8.352 -4.485 13.154 1.00 93.06 101 HIS A O 1
ATOM 740 N N . LEU A 1 102 ? -8.047 -4.646 15.366 1.00 93.06 102 LEU A N 1
ATOM 741 C CA . LEU A 1 102 ? -6.729 -4.022 15.384 1.00 93.06 102 LEU A CA 1
ATOM 742 C C . LEU A 1 102 ? -5.681 -4.973 15.942 1.00 93.06 102 LEU A C 1
ATOM 744 O O . LEU A 1 102 ? -5.642 -5.313 17.120 1.00 93.06 102 LEU A O 1
ATOM 748 N N . ASN A 1 103 ? -4.740 -5.313 15.077 1.00 92.69 103 ASN A N 1
ATOM 749 C CA . ASN A 1 103 ? -3.628 -6.190 15.361 1.00 92.69 103 ASN A CA 1
ATOM 750 C C . ASN A 1 103 ? -2.365 -5.369 15.592 1.00 92.69 103 ASN A C 1
ATOM 752 O O . ASN A 1 103 ? -1.886 -4.668 14.698 1.00 92.69 103 ASN A O 1
ATOM 756 N N . ALA A 1 104 ? -1.782 -5.482 16.782 1.00 89.81 104 ALA A N 1
ATOM 757 C CA . ALA A 1 104 ? -0.496 -4.861 17.057 1.00 89.81 104 ALA A CA 1
ATOM 758 C C . ALA A 1 104 ?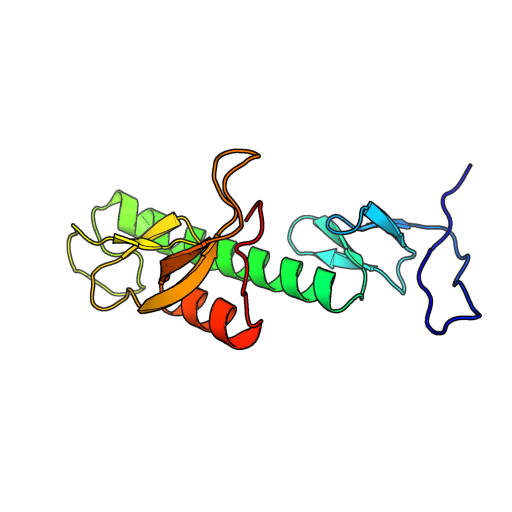 0.637 -5.630 16.356 1.00 89.81 104 ALA A C 1
ATOM 760 O O . ALA A 1 104 ? 0.746 -6.855 16.485 1.00 89.81 104 ALA A O 1
ATOM 761 N N . ARG A 1 105 ? 1.519 -4.911 15.659 1.00 87.44 105 ARG A N 1
ATOM 762 C CA . ARG A 1 105 ? 2.761 -5.439 15.078 1.00 87.44 105 ARG A CA 1
ATOM 763 C C . ARG A 1 105 ? 3.924 -4.506 15.397 1.00 87.44 105 ARG A C 1
ATOM 765 O O . ARG A 1 105 ? 3.766 -3.287 15.453 1.00 87.44 105 ARG A O 1
ATOM 772 N N . ALA A 1 106 ? 5.093 -5.091 15.628 1.00 82.06 106 ALA A N 1
ATOM 773 C CA . ALA A 1 106 ? 6.328 -4.334 15.772 1.00 82.06 106 ALA A CA 1
ATOM 774 C C . ALA A 1 106 ? 6.888 -4.034 14.379 1.00 82.06 106 ALA A C 1
ATOM 776 O O . ALA A 1 106 ? 7.151 -4.955 13.609 1.00 82.06 106 ALA A O 1
ATOM 777 N N . VAL A 1 107 ? 7.073 -2.756 14.068 1.00 78.31 107 VAL A N 1
ATOM 778 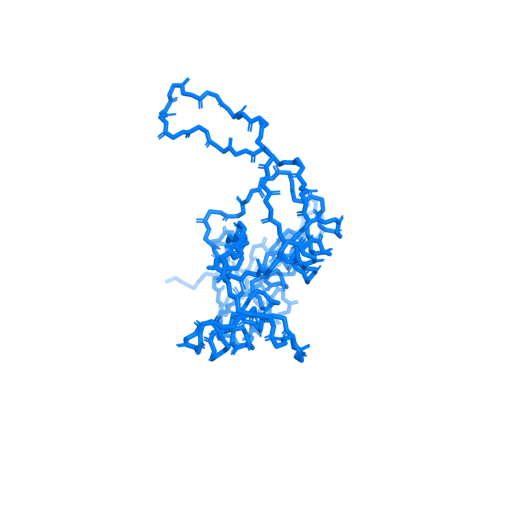C CA . VAL A 1 107 ? 7.668 -2.287 12.814 1.00 78.31 107 VAL A CA 1
ATOM 779 C C . VAL A 1 107 ? 8.774 -1.283 13.115 1.00 78.31 107 VAL A C 1
ATOM 781 O O . VAL A 1 107 ? 8.809 -0.670 14.180 1.00 78.31 107 VAL A O 1
ATOM 784 N N . VAL A 1 108 ? 9.704 -1.117 12.187 1.00 74.44 108 VAL A N 1
ATOM 785 C CA . VAL A 1 108 ? 10.711 -0.063 12.237 1.00 74.44 108 VAL A CA 1
ATOM 786 C C . VAL A 1 108 ? 10.143 1.157 11.524 1.00 74.44 108 VAL A C 1
ATOM 788 O O . VAL A 1 108 ? 9.797 1.107 10.345 1.00 74.44 108 VAL A O 1
ATOM 791 N N . VAL A 1 109 ? 10.031 2.261 12.250 1.00 68.44 109 VAL A N 1
ATOM 792 C CA . VAL A 1 109 ? 9.661 3.558 11.682 1.00 68.44 109 VAL A CA 1
ATOM 793 C C . VAL A 1 109 ? 10.918 4.408 11.551 1.00 68.44 109 VAL A C 1
ATOM 795 O O . VAL A 1 109 ? 11.778 4.391 12.438 1.00 68.44 109 VAL A O 1
ATOM 798 N N . ALA A 1 110 ? 11.041 5.131 10.437 1.00 62.69 110 ALA A N 1
ATOM 799 C CA . ALA A 1 110 ? 12.058 6.167 10.318 1.00 62.69 110 ALA A CA 1
ATOM 800 C C . ALA A 1 110 ? 11.826 7.212 11.423 1.00 62.69 110 ALA A C 1
ATOM 802 O O . ALA A 1 110 ? 10.675 7.538 11.736 1.00 62.69 110 ALA A O 1
ATOM 803 N N . GLY A 1 111 ? 12.899 7.683 12.060 1.00 57.50 111 GLY A N 1
ATOM 804 C CA . GLY A 1 111 ? 12.804 8.795 12.998 1.00 57.50 111 GLY A CA 1
ATOM 805 C C . GLY A 1 111 ? 12.294 10.051 12.292 1.00 57.50 111 GLY A C 1
ATOM 806 O O . GLY A 1 111 ? 12.475 10.215 11.086 1.00 57.50 111 GLY A O 1
ATOM 807 N N . GLN A 1 112 ? 11.583 10.908 13.025 1.00 54.06 112 GLN A N 1
ATOM 808 C CA . GLN A 1 112 ? 10.966 12.105 12.445 1.00 54.06 112 GLN A CA 1
ATOM 809 C C . GLN A 1 112 ? 11.998 13.210 12.158 1.00 54.06 112 GLN A C 1
ATOM 811 O O . GLN A 1 112 ? 11.757 14.034 11.278 1.00 54.06 112 GLN A O 1
ATOM 816 N N . ALA A 1 113 ? 13.150 13.208 12.841 1.00 49.47 113 ALA A N 1
ATOM 817 C CA . ALA A 1 113 ? 14.283 14.080 12.545 1.00 49.47 113 ALA A CA 1
ATOM 818 C C . ALA A 1 113 ? 15.418 13.321 11.839 1.00 49.47 113 ALA A C 1
ATOM 820 O O . ALA A 1 113 ? 15.581 12.115 12.007 1.00 49.47 113 ALA A O 1
ATOM 821 N N . ARG A 1 114 ? 16.263 14.052 11.095 1.00 53.22 114 ARG A N 1
ATOM 822 C CA . ARG A 1 114 ? 17.480 13.517 10.442 1.00 53.22 114 ARG A CA 1
ATOM 823 C C . ARG A 1 114 ? 18.473 12.870 11.422 1.00 53.22 114 ARG A C 1
ATOM 825 O O . ARG A 1 114 ? 19.343 12.126 10.982 1.00 53.22 114 ARG A O 1
ATOM 832 N N . GLU A 1 115 ? 18.331 13.159 12.711 1.00 55.97 115 GLU A N 1
ATOM 833 C CA . GLU A 1 115 ? 19.193 12.695 13.803 1.00 55.97 115 GLU A CA 1
ATOM 834 C C . GLU A 1 115 ? 18.572 11.528 14.591 1.00 55.97 115 GLU A C 1
ATOM 836 O O . GLU A 1 115 ? 19.281 10.782 15.266 1.00 55.97 115 GLU A O 1
ATOM 841 N N . ASP A 1 116 ? 17.259 11.313 14.458 1.00 54.97 116 ASP A N 1
ATOM 842 C CA . ASP A 1 116 ? 16.570 10.190 15.076 1.00 54.97 116 ASP A CA 1
ATOM 843 C C . ASP A 1 116 ? 16.768 8.950 14.199 1.00 54.97 116 ASP A C 1
ATOM 845 O O . ASP A 1 116 ? 16.123 8.762 13.163 1.00 54.97 116 ASP A O 1
ATOM 849 N N . GLY A 1 117 ? 17.684 8.076 14.610 1.00 59.28 117 GLY A N 1
ATOM 850 C CA . GLY A 1 117 ? 17.847 6.764 13.993 1.00 59.28 117 GLY A CA 1
ATOM 851 C C . GLY A 1 117 ? 16.525 5.982 13.919 1.00 59.28 117 GLY A C 1
ATOM 852 O O . GLY A 1 117 ? 15.560 6.237 14.643 1.00 59.28 117 GLY A O 1
ATOM 853 N N . ALA A 1 118 ? 16.472 4.993 13.027 1.00 65.62 118 ALA A N 1
ATOM 854 C CA . ALA A 1 118 ? 15.293 4.151 12.861 1.00 65.62 118 ALA A CA 1
ATOM 855 C C . ALA A 1 118 ? 14.915 3.463 14.190 1.00 65.62 118 ALA A C 1
ATOM 857 O O . ALA A 1 118 ? 15.736 2.764 14.789 1.00 65.62 118 ALA A O 1
ATOM 858 N N . ARG A 1 119 ? 13.669 3.638 14.651 1.00 71.44 119 ARG A N 1
ATOM 859 C CA . ARG A 1 119 ? 13.197 3.100 15.940 1.00 71.44 119 ARG A CA 1
ATOM 860 C C . ARG A 1 119 ? 12.165 1.999 15.745 1.00 71.44 119 ARG A C 1
ATOM 862 O O . ARG A 1 119 ? 11.316 2.071 14.857 1.00 71.44 119 ARG A O 1
ATOM 869 N N . LYS A 1 120 ? 12.204 0.982 16.609 1.00 74.38 120 LYS A N 1
ATOM 870 C CA . LYS A 1 120 ? 11.139 -0.027 16.688 1.00 74.38 120 LYS A CA 1
ATOM 871 C C . LYS A 1 120 ? 9.921 0.612 17.354 1.00 74.38 120 LYS A C 1
ATOM 873 O O . LYS A 1 120 ? 9.999 1.030 18.504 1.00 74.38 120 LYS A O 1
ATOM 878 N N . ALA A 1 121 ? 8.809 0.676 16.637 1.00 77.81 121 ALA A N 1
ATOM 879 C CA . ALA A 1 121 ? 7.525 1.132 17.143 1.00 77.81 121 ALA A CA 1
ATOM 880 C C . ALA A 1 121 ? 6.497 0.005 17.045 1.00 77.81 121 ALA A C 1
ATOM 882 O O . ALA A 1 121 ? 6.524 -0.821 16.130 1.00 77.81 121 ALA A O 1
ATOM 883 N N . ARG A 1 122 ? 5.567 -0.029 17.998 1.00 83.31 122 ARG A N 1
ATOM 884 C CA . ARG A 1 122 ? 4.414 -0.923 17.939 1.00 83.31 122 ARG A CA 1
ATOM 885 C C . ARG A 1 122 ? 3.262 -0.155 17.303 1.00 83.31 122 ARG A C 1
ATOM 887 O O . ARG A 1 122 ? 2.765 0.793 17.901 1.00 83.31 122 ARG A O 1
ATOM 894 N N . LEU A 1 123 ? 2.880 -0.539 16.089 1.00 87.62 123 LEU A N 1
ATOM 895 C CA . LEU A 1 123 ? 1.751 0.050 15.369 1.00 87.62 123 LEU A CA 1
ATOM 896 C C 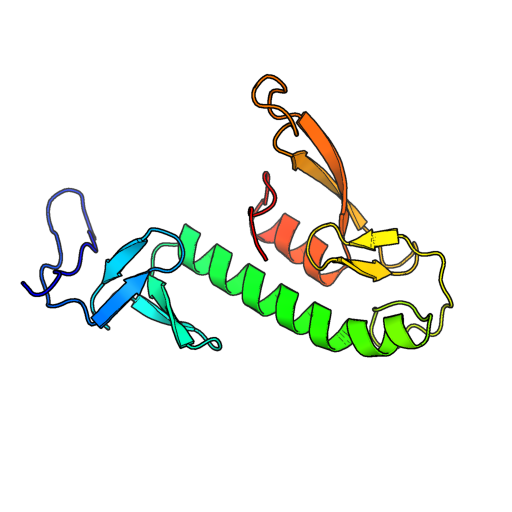. LEU A 1 123 ? 0.594 -0.944 15.292 1.00 87.62 123 LEU A C 1
ATOM 898 O O . LEU A 1 123 ? 0.794 -2.157 15.376 1.00 87.62 123 LEU A O 1
ATOM 902 N N . PHE A 1 124 ? -0.615 -0.418 15.126 1.00 91.12 124 PHE A N 1
ATOM 903 C CA . PHE A 1 124 ? -1.824 -1.214 14.960 1.00 91.12 124 PHE A CA 1
ATOM 904 C C . PHE A 1 124 ? -2.217 -1.289 13.487 1.00 91.12 124 PHE A C 1
ATOM 906 O O . PHE A 1 124 ? -2.152 -0.298 12.759 1.00 91.12 124 PHE A O 1
ATOM 913 N N . PHE A 1 125 ? -2.643 -2.467 13.046 1.00 92.56 125 PHE A N 1
ATOM 914 C CA . PHE A 1 125 ? -3.058 -2.736 11.675 1.00 92.56 125 PHE A CA 1
ATOM 915 C C . PHE A 1 125 ? -4.416 -3.429 11.661 1.00 92.56 125 PHE A C 1
ATOM 917 O O . PHE A 1 125 ? -4.666 -4.275 12.514 1.00 92.56 125 PHE A O 1
ATOM 924 N N . CYS A 1 126 ? -5.280 -3.104 10.695 1.00 93.12 126 CYS A N 1
ATOM 925 C CA . CYS A 1 126 ? -6.479 -3.915 10.480 1.00 93.12 126 CYS A CA 1
ATOM 926 C C . CYS A 1 126 ? -6.106 -5.326 10.016 1.00 93.12 126 CYS A C 1
ATOM 928 O O . CYS A 1 126 ? -4.980 -5.527 9.559 1.00 93.12 126 CYS A O 1
ATOM 930 N N . ASP A 1 127 ? -7.028 -6.282 10.094 1.00 92.19 127 ASP A N 1
ATOM 931 C CA . ASP A 1 127 ? -6.769 -7.682 9.725 1.00 92.19 127 ASP A CA 1
ATOM 932 C C . ASP A 1 127 ? -6.160 -7.832 8.319 1.00 92.19 127 ASP A C 1
ATOM 934 O O . ASP A 1 127 ? -5.122 -8.480 8.157 1.00 92.19 127 ASP A O 1
ATOM 938 N N . ASP A 1 128 ? -6.713 -7.136 7.318 1.00 91.31 128 ASP A N 1
ATOM 939 C CA . ASP A 1 128 ? -6.172 -7.135 5.952 1.00 91.31 128 ASP A CA 1
ATOM 940 C C . ASP A 1 128 ? -4.730 -6.600 5.897 1.00 91.31 128 ASP A C 1
ATOM 942 O O . ASP A 1 128 ? -3.846 -7.181 5.263 1.00 91.31 128 ASP A O 1
ATOM 946 N N . CYS A 1 129 ? -4.467 -5.476 6.570 1.00 90.56 129 CYS A N 1
ATOM 947 C CA . CYS A 1 129 ? -3.151 -4.838 6.548 1.00 90.56 129 CYS A CA 1
ATOM 948 C C . CYS A 1 129 ? -2.122 -5.598 7.392 1.00 90.56 129 CYS A C 1
ATOM 950 O O . CYS A 1 129 ? -0.946 -5.619 7.034 1.00 90.56 129 CYS A O 1
ATOM 952 N N . ALA A 1 130 ? -2.545 -6.252 8.473 1.00 89.94 130 ALA A N 1
ATOM 953 C CA . ALA A 1 130 ? -1.698 -7.134 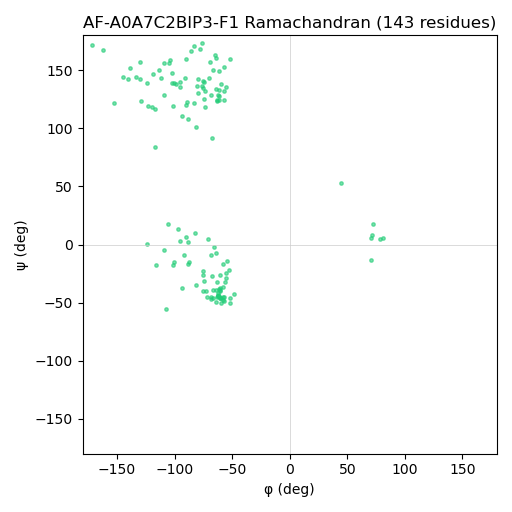9.264 1.00 89.94 130 ALA A CA 1
ATOM 954 C C . ALA A 1 130 ? -1.223 -8.316 8.408 1.00 89.94 130 ALA A C 1
ATOM 956 O O . ALA A 1 130 ? -0.025 -8.590 8.360 1.00 89.94 130 ALA A O 1
ATOM 957 N N . GLY A 1 131 ? -2.126 -8.916 7.623 1.00 89.38 131 GLY A N 1
ATOM 958 C CA . GLY A 1 131 ? -1.778 -9.962 6.661 1.00 89.38 131 GLY A CA 1
ATOM 959 C C . GLY A 1 131 ? -0.740 -9.517 5.621 1.00 89.38 131 GLY A C 1
ATOM 960 O O . GLY A 1 131 ? 0.144 -10.296 5.262 1.00 89.38 131 GLY A O 1
ATOM 961 N N . LEU A 1 132 ? -0.784 -8.258 5.166 1.00 86.81 132 LEU A N 1
ATOM 962 C CA . LEU A 1 132 ? 0.238 -7.699 4.267 1.00 86.81 132 LEU A CA 1
ATOM 963 C C . LEU A 1 132 ? 1.593 -7.532 4.956 1.00 86.81 132 LEU A C 1
ATOM 965 O O . LEU A 1 132 ? 2.619 -7.893 4.374 1.00 86.81 132 LEU A O 1
ATOM 969 N N . VAL A 1 133 ? 1.600 -6.986 6.175 1.00 83.88 133 VAL A N 1
ATOM 970 C CA . VAL A 1 133 ? 2.823 -6.805 6.970 1.00 83.88 133 VAL A CA 1
ATOM 971 C C . VAL A 1 133 ? 3.506 -8.151 7.195 1.00 83.88 133 VAL A C 1
ATOM 973 O O . VAL A 1 133 ? 4.708 -8.266 6.952 1.00 83.88 133 VAL A O 1
ATOM 976 N N . ASP A 1 134 ? 2.733 -9.175 7.559 1.00 85.56 134 ASP A N 1
ATOM 977 C CA . ASP A 1 134 ? 3.230 -10.526 7.810 1.00 85.56 134 ASP A CA 1
ATOM 978 C C . ASP A 1 134 ? 3.727 -11.191 6.504 1.00 85.56 134 ASP A C 1
ATOM 980 O O . ASP A 1 134 ? 4.850 -11.702 6.448 1.00 85.56 134 ASP A O 1
ATOM 984 N N . ARG A 1 135 ? 2.952 -11.114 5.408 1.00 82.06 135 ARG A N 1
ATOM 985 C CA . ARG A 1 135 ? 3.297 -11.713 4.099 1.00 82.06 135 ARG A CA 1
ATOM 986 C C . ARG A 1 135 ? 4.557 -11.116 3.477 1.00 82.06 135 ARG A C 1
ATOM 988 O O . ARG A 1 135 ? 5.386 -11.851 2.939 1.00 82.06 135 ARG A O 1
ATOM 995 N N . TYR A 1 136 ? 4.686 -9.792 3.500 1.00 78.50 136 TYR A N 1
ATOM 996 C CA . TYR A 1 136 ? 5.802 -9.092 2.861 1.00 78.50 136 TYR A CA 1
ATOM 997 C C . TYR A 1 136 ? 6.945 -8.779 3.826 1.00 78.50 136 TYR A C 1
ATOM 999 O O . TYR A 1 136 ? 7.925 -8.166 3.405 1.00 78.50 136 TYR A O 1
ATOM 1007 N N . ARG A 1 137 ? 6.838 -9.217 5.092 1.00 75.94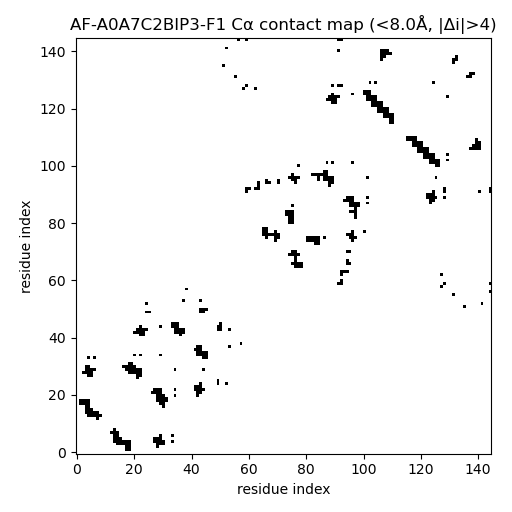 137 ARG A N 1
ATOM 1008 C CA . ARG A 1 137 ? 7.777 -8.898 6.176 1.00 75.94 137 ARG A CA 1
ATOM 1009 C C . ARG A 1 137 ? 8.129 -7.414 6.157 1.00 75.94 137 ARG A C 1
ATOM 1011 O O . ARG A 1 137 ? 9.302 -7.048 6.077 1.00 75.94 137 ARG A O 1
ATOM 1018 N N . LEU A 1 138 ? 7.099 -6.567 6.153 1.00 65.94 138 LEU A N 1
ATOM 1019 C CA . LEU A 1 138 ? 7.276 -5.119 6.109 1.00 65.94 138 LEU A CA 1
ATOM 1020 C C . LEU A 1 138 ? 7.908 -4.657 7.418 1.00 65.94 138 LEU A C 1
ATOM 1022 O O . LEU A 1 138 ? 7.228 -4.388 8.402 1.00 65.94 138 LEU A O 1
ATOM 1026 N N . LEU A 1 139 ? 9.238 -4.600 7.418 1.00 57.72 139 LEU A N 1
ATOM 1027 C CA . LEU A 1 139 ? 10.010 -4.055 8.524 1.00 57.72 139 LEU A CA 1
ATOM 1028 C C . LEU A 1 139 ? 9.931 -2.533 8.539 1.00 57.72 139 LEU A C 1
ATOM 1030 O O . LEU A 1 139 ? 10.049 -1.956 9.607 1.00 57.72 139 LEU A O 1
ATOM 1034 N N . THR A 1 140 ? 9.691 -1.899 7.393 1.00 58.75 140 THR A N 1
ATOM 1035 C CA . THR A 1 140 ? 9.472 -0.460 7.269 1.00 58.75 140 THR A CA 1
ATOM 1036 C C . THR A 1 140 ? 8.136 -0.191 6.593 1.00 58.75 140 THR A C 1
ATOM 1038 O O . THR A 1 140 ? 7.753 -0.879 5.641 1.00 58.75 140 THR A O 1
ATOM 1041 N N . LEU A 1 141 ? 7.409 0.810 7.095 1.00 57.03 141 LEU A N 1
ATOM 1042 C CA . LEU A 1 141 ? 6.238 1.312 6.387 1.00 57.03 141 LEU A CA 1
ATOM 1043 C C . LEU A 1 141 ? 6.697 1.923 5.054 1.00 57.03 141 LEU A C 1
ATOM 1045 O O . LEU A 1 141 ? 7.676 2.670 5.040 1.00 57.03 141 LEU A O 1
ATOM 1049 N N . PRO A 1 142 ? 6.033 1.613 3.930 1.00 58.66 142 PRO A N 1
ATOM 1050 C CA . PRO A 1 142 ? 6.295 2.324 2.688 1.00 58.66 142 PRO A CA 1
ATOM 1051 C C . PRO A 1 142 ? 5.959 3.814 2.867 1.00 58.66 142 PRO A C 1
ATOM 1053 O O . PRO A 1 142 ? 4.884 4.139 3.364 1.00 58.66 142 PRO A O 1
ATOM 1056 N N . ASP A 1 143 ? 6.865 4.697 2.431 1.00 52.69 143 ASP A N 1
ATOM 1057 C CA . ASP A 1 143 ? 6.781 6.166 2.570 1.00 52.69 143 ASP A CA 1
ATOM 1058 C C . ASP A 1 143 ? 5.467 6.776 2.049 1.00 52.69 143 ASP A C 1
ATOM 1060 O O . ASP A 1 143 ? 5.077 7.867 2.446 1.00 52.69 143 ASP A O 1
ATOM 1064 N N . THR A 1 144 ? 4.759 6.076 1.163 1.00 44.88 144 THR A N 1
ATOM 1065 C CA . THR A 1 144 ? 3.468 6.499 0.618 1.00 44.88 144 THR A CA 1
ATOM 1066 C C . THR A 1 144 ? 2.635 5.279 0.213 1.00 44.88 144 THR A C 1
ATOM 1068 O O . THR A 1 144 ? 3.060 4.477 -0.626 1.00 44.88 144 THR A O 1
ATOM 1071 N N . VAL A 1 145 ? 1.435 5.144 0.795 1.00 43.62 145 VAL A N 1
ATOM 1072 C CA . VAL A 1 145 ? 0.362 4.261 0.298 1.00 43.62 145 VAL A CA 1
ATOM 1073 C C . VAL A 1 145 ? -0.831 5.076 -0.158 1.00 43.62 145 VAL A C 1
ATOM 1075 O O . VAL A 1 145 ? -1.399 5.808 0.690 1.00 43.62 145 VAL A O 1
#

Secondary structure (DSSP, 8-state):
-PPBP--EEETTEE--PBPSEE-TTT--EE-TTTEEE-TTS-EEES-HHHHHHHHHHHHHHHHHHHHHHHHHTTB-SSTT--PBS-PEEPTTT--EE-GGG-EEEEEEEPPSSTTS--EEEEEEE-HHHHHHHHHHT-SB--S--

Foldseek 3Di:
DFAFAQDDPDPPDGPRHGFPAAAPPPRHTHHCVQWDQAPVRGTHGPPPVRVLVRVLVVLLVVLLVQQVVQVVVQFARDPPGRDGDPADAAPANRGGHHPVQWDWDWAWEDDPDPPDHTDTDTGIHGPSNVVSCVVVVHNYHDPHD

Nearest PDB structures (foldseek):
  6az1-assembly1_Y  TM=3.677E-01  e=1.077E+00  Leishmania donovani
  8a98-assembly1_SY  TM=4.035E-01  e=1.705E+00  Leishmania major strain Friedlin
  8ova-assembly1_AR  TM=4.420E-01  e=2.075E+00  Trypanosoma brucei brucei
  4v5o-assembly2_BZ  TM=2.826E-01  e=7.266E-01  Tetrahymena thermophila
  8ove-assembly1_AR  TM=3.548E-01  e=1.228E+00  Trypanosoma brucei brucei

Mean predicted aligned error: 7.89 Å

Radius of gyration: 18.72 Å; Cα contacts (8 Å, |Δi|>4): 258; chains: 1; bounding box: 48×26×47 Å

Solvent-accessible surface area (backbone atoms only — not comparable to full-atom values): 8264 Å² total; per-residue (Å²): 134,86,56,45,12,64,55,58,91,51,103,86,47,64,65,60,46,68,37,76,41,49,17,75,79,78,70,48,37,21,21,77,90,48,28,48,70,48,99,84,71,44,34,36,35,75,48,68,71,43,44,50,54,50,54,52,41,54,52,37,50,56,49,39,67,64,12,47,67,32,40,78,70,48,22,19,28,50,92,90,44,85,51,66,60,94,36,55,58,19,75,75,57,66,47,41,22,36,72,91,46,43,43,78,43,80,28,36,41,77,36,95,47,99,81,42,64,76,38,83,42,78,43,36,18,34,65,73,55,40,52,48,37,65,75,68,60,47,50,52,77,71,96,75,114

Sequence (145 aa):
MALSCEASRALVFRCGRPAVGICRYCGRPFCGAHADRNSNGDWVCQGRACQARSAIRETVLLVRMRANPQNQSGLCGAPGCGVRLPGGRCGLCGQEFCPAHLNARAVVVAGQAREDGARKARLFFCDDCAGLVDRYRLLTLPDTV

pLDDT: mean 83.17, std 12.81, range [43.62, 94.19]